Protein AF-A0A9D8Q8C0-F1 (afdb_monomer_lite)

Foldseek 3Di:
DDDDDQQDADPQWGFHAWDDDDPFWTKTFTDHPVDPDTDIDTGGDDDVPDDPVSVVVVVVVVVVLVVDDDPPRDD

Secondary structure (DSSP, 8-state):
-PPP-TT-EETTEEEEEE----SSEEEEEEEETTEEEEEEEEEE---TT--THHHHHHHHHHHHHTT--STTS--

Structure (mmCIF, N/CA/C/O backbone):
data_AF-A0A9D8Q8C0-F1
#
_entry.id   AF-A0A9D8Q8C0-F1
#
loop_
_atom_site.group_PDB
_atom_site.id
_atom_site.type_symbol
_atom_site.label_atom_id
_atom_site.label_alt_id
_atom_site.label_comp_id
_atom_site.label_asym_id
_atom_site.label_entity_id
_atom_site.label_seq_id
_atom_site.pdbx_PDB_ins_code
_atom_site.Cartn_x
_atom_site.Cartn_y
_atom_site.Cartn_z
_atom_site.occupancy
_atom_site.B_iso_or_equiv
_atom_site.auth_seq_id
_atom_site.auth_comp_id
_atom_site.auth_asym_id
_atom_site.auth_atom_id
_atom_site.pdbx_PDB_model_num
ATOM 1 N N . MET A 1 1 ? 8.176 11.737 -10.681 1.00 60.97 1 MET A N 1
ATOM 2 C CA . MET A 1 1 ? 7.100 11.557 -9.687 1.00 60.97 1 MET A CA 1
ATOM 3 C C . MET A 1 1 ? 7.641 12.006 -8.346 1.00 60.97 1 MET A C 1
ATOM 5 O O . MET A 1 1 ? 8.801 11.720 -8.065 1.00 60.97 1 MET A O 1
ATOM 9 N N . GLU A 1 2 ? 6.873 12.777 -7.584 1.00 70.19 2 GLU A N 1
ATOM 10 C CA . GLU A 1 2 ? 7.309 13.238 -6.264 1.00 70.19 2 GLU A CA 1
ATOM 11 C C . GLU A 1 2 ? 7.425 12.036 -5.317 1.00 70.19 2 GLU A C 1
ATOM 13 O O . GLU A 1 2 ? 6.616 11.108 -5.380 1.00 70.19 2 GLU A O 1
ATOM 18 N N . LYS A 1 3 ? 8.476 11.999 -4.494 1.00 84.00 3 LYS A N 1
ATOM 19 C CA . LYS A 1 3 ? 8.701 10.877 -3.580 1.00 84.00 3 LYS A CA 1
ATOM 20 C C . LYS A 1 3 ? 7.692 10.979 -2.427 1.00 84.00 3 LYS A C 1
ATOM 22 O O . LYS A 1 3 ? 7.636 12.040 -1.808 1.00 84.00 3 LYS A O 1
ATOM 27 N N . PRO A 1 4 ? 6.932 9.914 -2.108 1.00 91.75 4 PRO A N 1
ATOM 28 C CA . PRO A 1 4 ? 5.992 9.953 -0.996 1.00 91.75 4 PRO A CA 1
ATOM 29 C C . PRO A 1 4 ? 6.722 10.260 0.315 1.00 91.75 4 PRO A C 1
ATOM 31 O O . PRO A 1 4 ? 7.819 9.749 0.570 1.00 91.75 4 PRO A O 1
ATOM 34 N N . GLN A 1 5 ? 6.101 11.109 1.127 1.00 95.44 5 GLN A N 1
ATOM 35 C CA . GLN A 1 5 ? 6.580 11.532 2.437 1.00 95.44 5 GLN A CA 1
ATOM 36 C C . GLN A 1 5 ? 5.405 11.667 3.410 1.00 95.44 5 GLN A C 1
ATOM 38 O O . GLN A 1 5 ? 4.241 11.664 3.009 1.00 95.44 5 GLN A O 1
ATOM 43 N N . ALA A 1 6 ? 5.699 11.772 4.707 1.00 96.88 6 ALA A N 1
ATOM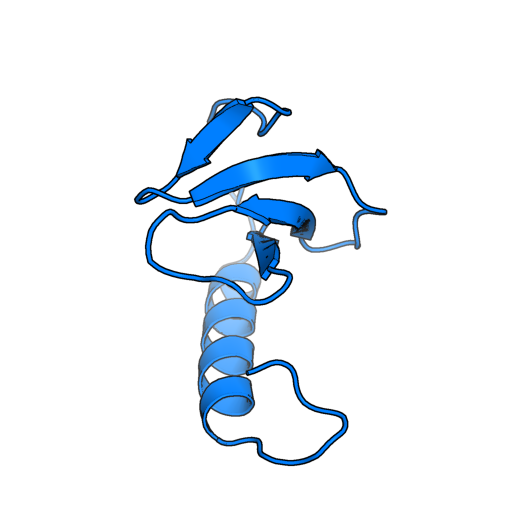 44 C CA . ALA A 1 6 ? 4.663 12.051 5.696 1.00 96.88 6 ALA A CA 1
ATOM 45 C C . ALA A 1 6 ? 3.948 13.373 5.354 1.00 96.88 6 ALA A C 1
ATOM 47 O O . ALA A 1 6 ? 4.593 14.368 5.025 1.00 96.88 6 ALA A O 1
ATOM 48 N N . GLY A 1 7 ? 2.619 13.364 5.405 1.00 97.19 7 GLY A N 1
ATOM 49 C CA . GLY A 1 7 ? 1.755 14.467 4.988 1.00 97.19 7 GLY A CA 1
ATOM 50 C C . GLY A 1 7 ? 1.351 14.450 3.511 1.00 97.19 7 GLY A C 1
ATOM 51 O O . GLY A 1 7 ? 0.441 15.189 3.144 1.00 97.19 7 GLY A O 1
ATOM 52 N N . THR A 1 8 ? 1.957 13.612 2.657 1.00 97.06 8 THR A N 1
ATOM 53 C CA . THR A 1 8 ? 1.480 13.434 1.275 1.00 97.06 8 THR A CA 1
ATOM 54 C C . THR A 1 8 ? 0.046 12.899 1.285 1.00 97.06 8 THR A C 1
ATOM 56 O O . THR A 1 8 ? -0.255 11.956 2.018 1.00 97.06 8 THR A O 1
ATOM 59 N N . VAL A 1 9 ? -0.820 13.479 0.450 1.00 96.44 9 VAL A N 1
ATOM 60 C CA . VAL A 1 9 ? -2.204 13.026 0.255 1.00 96.44 9 VAL A CA 1
ATOM 61 C C . VAL A 1 9 ? -2.332 12.358 -1.112 1.00 96.44 9 VAL A C 1
ATOM 63 O O . VAL A 1 9 ? -1.969 12.956 -2.123 1.00 96.44 9 VAL A O 1
ATOM 66 N N . ILE A 1 10 ? -2.846 11.129 -1.143 1.00 95.25 10 ILE A N 1
ATOM 67 C CA . ILE A 1 10 ? -3.088 10.343 -2.361 1.00 95.25 10 ILE A CA 1
ATOM 68 C C . ILE A 1 10 ? -4.531 9.857 -2.304 1.00 95.25 10 ILE A C 1
ATOM 70 O O . ILE A 1 10 ? -4.873 9.118 -1.388 1.00 95.25 10 ILE A O 1
ATOM 74 N N . ASP A 1 11 ? -5.378 10.290 -3.238 1.00 94.75 11 ASP A N 1
ATOM 75 C CA . ASP A 1 11 ? -6.797 9.901 -3.305 1.00 94.75 11 ASP A CA 1
ATOM 76 C C . ASP A 1 11 ? -7.541 10.019 -1.958 1.00 94.75 11 ASP A C 1
ATOM 78 O O . ASP A 1 11 ? -8.329 9.158 -1.582 1.00 94.75 11 ASP A O 1
ATOM 82 N N . GLY A 1 12 ? -7.253 11.081 -1.195 1.00 96.12 12 GLY A N 1
ATOM 83 C CA . GLY A 1 12 ? -7.838 11.332 0.130 1.00 96.12 12 GLY A CA 1
ATOM 84 C C . GLY A 1 12 ? -7.115 10.652 1.302 1.00 96.12 12 GLY A C 1
ATOM 85 O O . GLY A 1 12 ? -7.328 11.036 2.452 1.00 96.12 12 GLY A O 1
ATOM 86 N N . PHE A 1 13 ? -6.213 9.701 1.047 1.00 97.50 13 PHE A N 1
ATOM 87 C CA . PHE A 1 13 ? -5.395 9.056 2.075 1.00 97.50 13 PHE A CA 1
ATOM 88 C C . PHE A 1 13 ? -4.184 9.915 2.418 1.00 97.50 13 PHE A C 1
ATOM 90 O O . PHE A 1 13 ? -3.376 10.237 1.549 1.00 97.50 13 PHE A O 1
ATOM 97 N N . THR A 1 14 ? -4.019 10.248 3.696 1.00 97.88 14 THR A N 1
ATOM 98 C CA . THR A 1 14 ? -2.855 11.000 4.182 1.00 97.88 14 THR A CA 1
ATOM 99 C C . THR A 1 14 ? -1.806 10.040 4.720 1.00 97.88 14 THR A C 1
ATOM 101 O O . THR A 1 14 ? -2.082 9.278 5.646 1.00 97.88 14 THR A O 1
ATOM 104 N N . LEU A 1 15 ? -0.593 10.075 4.167 1.00 97.75 15 LEU A N 1
ATOM 105 C CA . LEU A 1 15 ? 0.526 9.260 4.639 1.00 97.75 15 LEU A CA 1
ATOM 106 C C . LEU A 1 15 ? 1.040 9.799 5.977 1.00 97.75 15 LEU A C 1
ATOM 108 O O . LEU A 1 15 ? 1.342 10.985 6.094 1.00 97.75 15 LEU A O 1
ATOM 112 N N . THR A 1 16 ? 1.182 8.941 6.984 1.00 97.94 16 THR A N 1
ATOM 113 C CA . THR A 1 16 ? 1.611 9.355 8.331 1.00 97.94 16 THR A CA 1
ATOM 114 C C . THR A 1 16 ? 3.023 8.895 8.668 1.00 97.94 16 THR A C 1
ATOM 116 O O . THR A 1 16 ? 3.802 9.664 9.223 1.00 97.94 16 THR A O 1
ATOM 119 N N . GLU A 1 17 ? 3.382 7.666 8.301 1.00 97.81 17 GLU A N 1
ATOM 120 C CA . GLU A 1 17 ? 4.684 7.073 8.617 1.00 97.81 17 GLU A CA 1
ATOM 121 C C . GLU A 1 17 ? 5.130 6.127 7.499 1.00 97.81 17 GLU A C 1
ATOM 123 O O . GLU A 1 17 ? 4.375 5.244 7.083 1.00 97.81 17 GLU A O 1
ATOM 128 N N . GLY A 1 18 ? 6.370 6.283 7.032 1.00 96.56 18 GLY A N 1
ATOM 129 C CA . GLY A 1 18 ? 6.991 5.340 6.105 1.00 96.56 18 GLY A CA 1
ATOM 130 C C . GLY A 1 18 ? 7.433 4.079 6.841 1.00 96.56 18 GLY A C 1
ATOM 131 O O . GLY A 1 18 ? 8.211 4.147 7.789 1.00 96.56 18 GLY A O 1
ATOM 132 N N . LEU A 1 19 ? 6.958 2.922 6.393 1.00 96.12 19 LEU A N 1
ATOM 133 C CA . LEU A 1 19 ? 7.343 1.618 6.927 1.00 96.12 19 LEU A CA 1
ATOM 134 C C . LEU A 1 19 ? 8.544 1.051 6.159 1.00 96.12 19 LEU A C 1
ATOM 136 O O . LEU A 1 19 ? 8.983 1.593 5.140 1.00 96.12 19 LEU A O 1
ATOM 140 N N . LYS A 1 20 ? 9.082 -0.081 6.631 1.00 93.50 20 LYS A N 1
ATOM 141 C CA . LYS A 1 20 ? 10.171 -0.781 5.939 1.00 93.50 20 LYS A CA 1
ATOM 142 C C . LYS A 1 20 ? 9.737 -1.135 4.512 1.00 93.50 20 LYS A C 1
ATOM 144 O O . LYS A 1 20 ? 8.823 -1.935 4.320 1.00 93.50 20 LYS A O 1
ATOM 149 N N . ALA A 1 21 ? 10.409 -0.544 3.528 1.00 86.62 21 ALA A N 1
ATOM 150 C CA . ALA A 1 21 ? 10.146 -0.812 2.121 1.00 86.62 21 ALA A CA 1
ATOM 151 C C . ALA A 1 21 ? 10.526 -2.253 1.745 1.00 86.62 21 ALA A C 1
ATOM 153 O O . ALA A 1 21 ? 11.470 -2.832 2.295 1.00 86.62 21 ALA A O 1
ATOM 154 N N . GLY A 1 22 ? 9.783 -2.811 0.791 1.00 86.75 22 GLY A N 1
ATOM 155 C CA . GLY A 1 22 ? 10.152 -4.042 0.098 1.00 86.75 22 GLY A CA 1
ATOM 156 C C . GLY A 1 22 ? 10.946 -3.743 -1.175 1.00 86.75 22 GLY A C 1
ATOM 157 O O . GLY A 1 22 ? 11.234 -2.590 -1.486 1.00 86.75 22 GLY A O 1
ATOM 158 N N . GLY A 1 23 ? 11.261 -4.786 -1.948 1.00 89.31 23 GLY A N 1
ATOM 159 C CA . GLY A 1 23 ? 11.959 -4.627 -3.232 1.00 89.31 23 GLY A CA 1
ATOM 160 C C . GLY A 1 23 ? 11.116 -3.963 -4.329 1.00 89.31 23 GLY A C 1
ATOM 161 O O . GLY A 1 23 ? 11.673 -3.319 -5.206 1.00 89.31 23 GLY A O 1
ATOM 162 N N . MET A 1 24 ? 9.785 -4.085 -4.256 1.00 91.69 24 MET A N 1
ATOM 163 C CA . MET A 1 24 ? 8.863 -3.679 -5.332 1.00 91.69 24 MET A CA 1
ATOM 164 C C . MET A 1 24 ? 7.949 -2.503 -4.964 1.00 91.69 24 MET A C 1
ATOM 166 O O . MET A 1 24 ? 7.218 -2.000 -5.813 1.00 91.69 24 MET A O 1
ATOM 170 N N . ALA A 1 25 ? 7.924 -2.100 -3.692 1.00 93.88 25 ALA A N 1
ATOM 171 C CA . ALA A 1 25 ? 7.016 -1.071 -3.203 1.00 93.88 25 ALA A CA 1
ATOM 172 C C . ALA A 1 25 ? 7.510 -0.448 -1.894 1.00 93.88 25 ALA A C 1
ATOM 174 O O . ALA A 1 25 ? 8.154 -1.107 -1.068 1.00 93.88 25 ALA A O 1
ATOM 175 N N . THR A 1 26 ? 7.103 0.798 -1.661 1.00 95.12 26 THR A N 1
ATOM 176 C CA . THR A 1 26 ? 7.082 1.369 -0.309 1.00 95.12 26 THR A CA 1
ATOM 177 C C . THR A 1 26 ? 5.770 1.033 0.385 1.00 95.12 26 THR A C 1
ATOM 179 O O . THR A 1 26 ? 4.724 0.901 -0.253 1.00 95.12 26 THR A O 1
ATOM 182 N N . LEU A 1 27 ? 5.840 0.889 1.705 1.00 95.81 27 LEU A N 1
ATOM 183 C CA . LEU A 1 27 ? 4.685 0.696 2.569 1.00 95.81 27 LEU A CA 1
ATOM 184 C C . LEU A 1 27 ? 4.568 1.904 3.489 1.00 95.81 27 LEU A C 1
ATOM 186 O O . LEU A 1 27 ? 5.578 2.387 3.998 1.00 95.81 27 LEU A O 1
ATOM 190 N N . TRP A 1 28 ? 3.348 2.368 3.710 1.00 97.56 28 TRP A N 1
ATOM 191 C CA . TRP A 1 28 ? 3.078 3.557 4.510 1.00 97.56 28 TRP A CA 1
ATOM 192 C C . TRP A 1 28 ? 1.905 3.314 5.436 1.00 97.56 28 TRP A C 1
ATOM 194 O O . TRP A 1 28 ? 0.894 2.774 5.001 1.00 97.56 28 TRP A O 1
ATOM 204 N N . ARG A 1 29 ? 1.996 3.764 6.687 1.00 97.69 29 ARG A N 1
ATOM 205 C CA . ARG A 1 29 ? 0.783 4.015 7.467 1.00 97.69 29 ARG A CA 1
ATOM 206 C C . ARG A 1 29 ? 0.047 5.195 6.854 1.00 97.69 29 ARG A C 1
ATOM 208 O O . ARG A 1 29 ? 0.681 6.160 6.420 1.00 97.69 29 ARG A O 1
ATOM 215 N N . ALA A 1 30 ? -1.276 5.121 6.852 1.00 97.88 30 ALA A N 1
ATOM 216 C CA . ALA A 1 30 ? -2.118 6.195 6.355 1.00 97.88 30 ALA A CA 1
ATOM 217 C C . ALA A 1 30 ? -3.360 6.390 7.228 1.00 97.88 30 ALA A C 1
ATOM 219 O O . ALA A 1 30 ? -3.717 5.527 8.033 1.00 97.88 30 ALA A O 1
ATOM 220 N N . THR A 1 31 ? -4.012 7.533 7.053 1.00 97.88 31 THR A N 1
ATOM 221 C CA . THR A 1 31 ? -5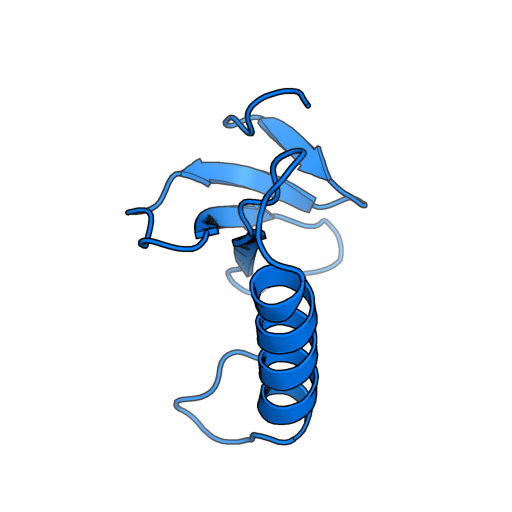.333 7.837 7.611 1.00 97.88 31 THR A CA 1
ATOM 222 C C . THR A 1 31 ? -6.268 8.307 6.501 1.00 97.88 31 THR A C 1
ATOM 224 O O . THR A 1 31 ? -5.822 8.889 5.510 1.00 97.88 31 THR A O 1
ATOM 227 N N . HIS A 1 32 ? -7.565 8.054 6.667 1.00 97.38 32 HIS A N 1
ATOM 228 C CA . HIS A 1 32 ? -8.622 8.552 5.791 1.00 97.38 32 HIS A CA 1
ATOM 229 C C . HIS A 1 32 ? -9.829 8.951 6.658 1.00 97.38 32 HIS A C 1
ATOM 231 O O . HIS A 1 32 ? -10.120 8.225 7.608 1.00 97.38 32 HIS A O 1
ATOM 237 N N . PRO A 1 33 ? -10.528 10.072 6.388 1.00 96.31 33 PRO A N 1
ATOM 238 C CA . PRO A 1 33 ? -11.646 10.527 7.226 1.00 96.31 33 PRO A CA 1
ATOM 239 C C . PRO A 1 33 ? -12.773 9.499 7.384 1.00 96.31 33 PRO A C 1
ATOM 241 O O . PRO A 1 33 ? -13.388 9.424 8.444 1.00 96.31 33 PRO A O 1
ATOM 244 N N . ASP A 1 34 ? -12.999 8.693 6.346 1.00 96.81 34 ASP A N 1
ATOM 245 C CA . ASP A 1 34 ? -14.064 7.684 6.321 1.00 96.81 34 ASP A CA 1
ATOM 246 C C . ASP A 1 34 ? -13.636 6.319 6.893 1.00 96.81 34 ASP A C 1
ATOM 248 O O . ASP A 1 34 ? -14.460 5.416 7.005 1.00 96.81 34 ASP A O 1
ATOM 252 N N . GLU A 1 35 ? -12.365 6.154 7.276 1.00 94.62 35 GLU A N 1
ATOM 253 C CA . GLU A 1 35 ? -11.821 4.882 7.759 1.00 94.62 35 GLU A CA 1
ATOM 254 C C . GLU A 1 35 ? -11.291 5.013 9.18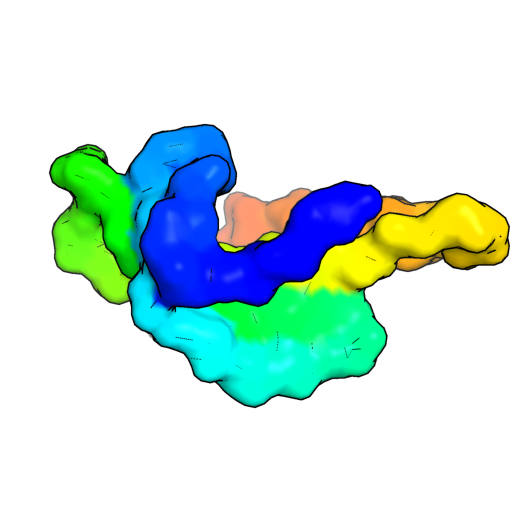5 1.00 94.62 35 GLU A C 1
ATOM 256 O O . GLU A 1 35 ? -10.341 5.743 9.467 1.00 94.62 35 GLU A O 1
ATOM 261 N N . THR A 1 36 ? -11.872 4.247 10.106 1.00 93.38 36 THR A N 1
ATOM 262 C CA . THR A 1 36 ? -11.439 4.238 11.512 1.00 93.38 36 THR A CA 1
ATOM 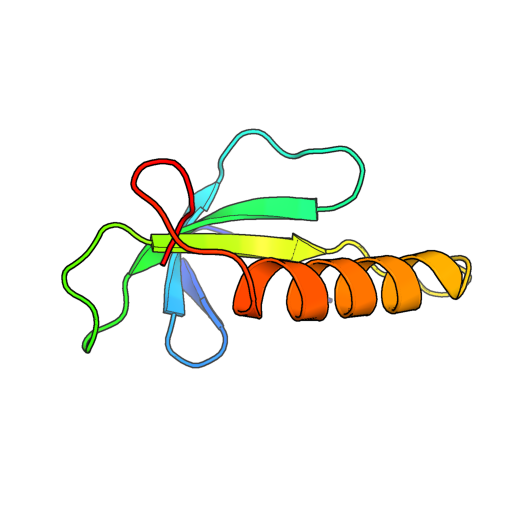263 C C . THR A 1 36 ? -10.401 3.157 11.812 1.00 93.38 36 THR A C 1
ATOM 265 O O . THR A 1 36 ? -9.783 3.167 12.877 1.00 93.38 36 THR A O 1
ATOM 268 N N . ALA A 1 37 ? -10.244 2.178 10.919 1.00 92.38 37 ALA A N 1
ATOM 269 C CA . ALA A 1 37 ? -9.289 1.092 11.093 1.00 92.38 37 ALA A CA 1
ATOM 270 C C . ALA A 1 37 ? -7.859 1.545 10.741 1.00 92.38 37 ALA A C 1
ATOM 272 O O . ALA A 1 37 ? -7.680 2.445 9.922 1.00 92.38 37 ALA A O 1
ATOM 273 N N . PRO A 1 38 ? -6.814 0.922 11.315 1.00 93.75 38 PRO A N 1
ATOM 274 C CA . PRO A 1 38 ? -5.443 1.175 10.886 1.00 93.75 38 PRO A CA 1
ATOM 275 C C . PRO A 1 38 ? -5.245 0.803 9.412 1.00 93.75 38 PRO A C 1
ATOM 277 O O . PRO A 1 38 ? -5.501 -0.336 9.026 1.00 93.75 38 PRO A O 1
ATOM 280 N N . LEU A 1 39 ? -4.730 1.741 8.616 1.00 96.12 39 LEU A N 1
ATOM 281 C CA . LEU A 1 39 ? -4.498 1.545 7.186 1.00 96.12 39 LEU A CA 1
ATOM 282 C C . LEU A 1 39 ? -3.011 1.418 6.860 1.00 96.12 39 LEU A C 1
ATOM 284 O O . LEU A 1 39 ? -2.156 2.073 7.468 1.00 96.12 39 LEU A O 1
ATOM 288 N N . VAL A 1 40 ? -2.722 0.612 5.837 1.00 95.62 40 VAL A N 1
ATOM 289 C CA . VAL A 1 40 ? -1.416 0.559 5.177 1.00 95.62 40 VAL A CA 1
ATOM 290 C C . VAL A 1 40 ? -1.604 0.779 3.680 1.00 95.62 40 VAL A C 1
ATOM 292 O O . VAL A 1 40 ? -2.326 0.026 3.032 1.00 95.62 40 VAL A O 1
ATOM 295 N N . LEU A 1 41 ? -0.918 1.774 3.120 1.00 95.88 41 LEU A N 1
ATOM 296 C CA . LEU A 1 41 ? -0.825 1.991 1.679 1.00 95.88 41 LEU A CA 1
ATOM 297 C C . LEU A 1 41 ? 0.426 1.302 1.123 1.00 95.88 41 LEU A C 1
ATOM 299 O O . LEU A 1 41 ? 1.537 1.522 1.610 1.00 95.88 41 LEU A O 1
ATOM 303 N N . LYS A 1 42 ? 0.247 0.499 0.069 1.00 94.81 42 LYS A N 1
ATOM 304 C CA . LYS A 1 42 ? 1.335 -0.065 -0.742 1.00 94.81 42 LYS A CA 1
ATOM 305 C C . LYS A 1 42 ? 1.483 0.759 -2.015 1.00 94.81 42 LYS A C 1
ATOM 307 O O . LYS A 1 42 ? 0.586 0.755 -2.851 1.00 94.81 42 LYS A O 1
ATOM 312 N N . ILE A 1 43 ? 2.625 1.422 -2.172 1.00 93.38 43 ILE A N 1
ATOM 313 C CA . ILE A 1 43 ? 2.931 2.263 -3.335 1.00 93.38 43 ILE A CA 1
ATOM 314 C C . ILE A 1 43 ? 4.019 1.557 -4.160 1.00 93.38 43 ILE A C 1
ATOM 316 O O . ILE A 1 43 ? 5.172 1.525 -3.708 1.00 93.38 43 ILE A O 1
ATOM 320 N N . PRO A 1 44 ? 3.675 0.948 -5.313 1.00 92.88 44 PRO A N 1
ATOM 321 C CA . PRO A 1 44 ? 4.625 0.214 -6.144 1.00 92.88 44 PRO A CA 1
ATOM 322 C C . PRO A 1 44 ? 5.655 1.138 -6.801 1.00 92.88 44 PRO A C 1
ATOM 324 O O . PRO A 1 44 ? 5.413 2.327 -7.016 1.00 92.88 44 PRO A O 1
ATOM 327 N N . PHE A 1 45 ? 6.815 0.576 -7.125 1.00 90.75 45 PHE A N 1
ATOM 328 C CA . PHE A 1 45 ? 7.835 1.253 -7.915 1.00 90.75 45 PHE A CA 1
ATOM 329 C C . PHE A 1 45 ? 7.593 1.003 -9.400 1.00 90.75 45 PHE A C 1
ATOM 331 O O . PHE A 1 45 ? 7.640 -0.141 -9.841 1.00 90.75 45 PHE A O 1
ATOM 338 N N . PHE A 1 46 ? 7.369 2.076 -10.156 1.00 89.62 46 PHE A N 1
ATOM 339 C CA . PHE A 1 46 ? 7.303 2.042 -11.613 1.00 89.62 46 PHE A CA 1
ATOM 340 C C . PHE A 1 46 ? 8.188 3.151 -12.177 1.00 89.62 46 PHE A C 1
ATOM 342 O O . PHE A 1 46 ? 7.961 4.335 -11.907 1.00 89.62 46 PHE A O 1
ATOM 349 N N . HIS A 1 47 ? 9.192 2.771 -12.959 1.00 89.12 47 HIS A N 1
ATOM 350 C CA . HIS A 1 47 ? 10.110 3.686 -13.622 1.00 89.12 47 HIS A CA 1
ATOM 351 C C . HIS A 1 47 ? 10.037 3.531 -15.145 1.00 89.12 47 HIS A C 1
ATOM 353 O O . HIS A 1 47 ? 9.723 2.455 -15.658 1.00 89.12 47 HIS A O 1
ATOM 359 N N . PRO A 1 48 ? 10.340 4.597 -15.905 1.00 89.25 48 PRO A N 1
ATOM 360 C CA . PRO A 1 48 ? 10.474 4.490 -17.350 1.00 89.25 48 PRO A CA 1
ATOM 361 C C . PRO A 1 48 ? 11.520 3.436 -17.732 1.00 89.25 48 PRO A C 1
ATOM 363 O O . PRO A 1 48 ? 12.670 3.525 -17.311 1.00 89.25 48 PRO A O 1
ATOM 366 N N . GLY A 1 49 ? 11.115 2.466 -18.553 1.00 90.75 49 GLY A N 1
ATOM 367 C CA . GLY A 1 49 ? 11.974 1.361 -18.984 1.00 90.75 49 GLY A CA 1
ATOM 368 C C . GLY A 1 49 ? 11.928 0.121 -18.088 1.00 90.75 49 GLY A C 1
ATOM 369 O O . GLY A 1 49 ? 12.561 -0.870 -18.445 1.00 90.75 49 GLY A O 1
ATOM 370 N N . ASP A 1 50 ? 11.176 0.146 -16.980 1.00 90.38 50 ASP A N 1
ATOM 371 C CA . ASP A 1 50 ? 10.896 -1.064 -16.203 1.00 90.38 50 ASP A CA 1
ATOM 372 C C . ASP A 1 50 ? 10.107 -2.076 -17.046 1.00 90.38 50 ASP A C 1
ATOM 374 O O . ASP A 1 50 ? 9.315 -1.722 -17.928 1.00 90.38 50 ASP A O 1
ATOM 378 N N . ASP A 1 51 ? 10.322 -3.358 -16.754 1.00 92.25 51 ASP A N 1
ATOM 379 C CA . ASP A 1 51 ? 9.611 -4.442 -17.416 1.00 92.25 51 ASP A CA 1
ATOM 380 C C . ASP A 1 51 ? 8.105 -4.380 -17.103 1.00 92.25 51 ASP A C 1
ATOM 382 O O . ASP A 1 51 ? 7.687 -4.173 -15.959 1.00 92.25 51 ASP A O 1
ATOM 386 N N . VAL A 1 52 ? 7.276 -4.604 -18.126 1.00 93.00 52 VAL A N 1
ATOM 387 C CA . VAL A 1 52 ? 5.807 -4.553 -18.024 1.00 93.00 52 VAL A CA 1
ATOM 388 C C . VAL A 1 52 ? 5.270 -5.541 -16.979 1.00 93.00 52 VAL A C 1
ATOM 390 O O . VAL A 1 52 ? 4.216 -5.301 -16.384 1.00 93.00 52 VAL A O 1
ATOM 393 N N . SER A 1 53 ? 6.005 -6.620 -16.689 1.00 92.62 53 SER A N 1
ATOM 394 C CA . SER A 1 53 ? 5.663 -7.576 -15.635 1.00 92.62 53 SER A CA 1
ATOM 395 C C . SER A 1 53 ? 5.546 -6.948 -14.246 1.00 92.62 53 SER A C 1
ATOM 397 O O . SER A 1 53 ? 4.794 -7.478 -13.434 1.00 92.62 53 SER A O 1
ATOM 399 N N . ALA A 1 54 ? 6.197 -5.812 -13.965 1.00 91.38 54 ALA A N 1
ATOM 400 C CA . ALA A 1 54 ? 6.037 -5.115 -12.689 1.00 91.38 54 ALA A CA 1
ATOM 401 C C . ALA A 1 54 ? 4.593 -4.625 -12.492 1.00 91.38 54 ALA A C 1
ATOM 403 O O . ALA A 1 54 ? 4.005 -4.814 -11.425 1.00 91.38 54 ALA A O 1
ATOM 404 N N . ILE A 1 55 ? 4.002 -4.041 -13.539 1.00 93.00 55 ILE A N 1
ATOM 405 C CA . ILE A 1 55 ? 2.615 -3.558 -13.515 1.00 93.00 55 ILE A CA 1
ATOM 406 C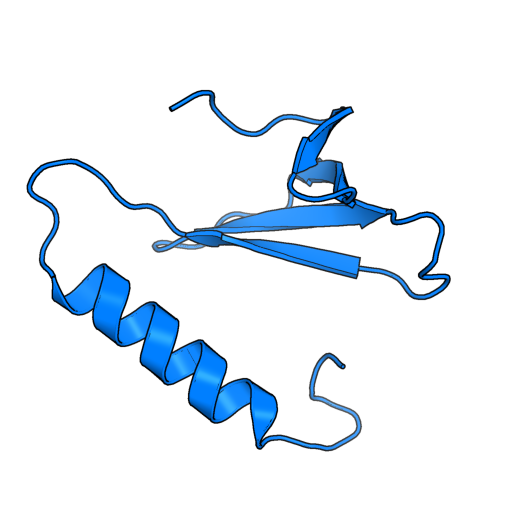 C . ILE A 1 55 ? 1.654 -4.749 -13.515 1.00 93.00 55 ILE A C 1
ATOM 408 O O . ILE A 1 55 ? 0.768 -4.818 -12.665 1.00 93.00 55 ILE A O 1
ATOM 412 N N . LEU A 1 56 ? 1.867 -5.726 -14.404 1.00 95.31 56 LEU A N 1
ATOM 413 C CA . LEU A 1 56 ? 1.006 -6.913 -14.487 1.00 95.31 56 LEU A CA 1
ATOM 414 C C . LEU A 1 56 ? 1.017 -7.731 -13.189 1.00 95.31 56 LEU A C 1
ATOM 416 O O . LEU A 1 56 ? -0.021 -8.230 -12.760 1.00 95.31 56 LEU A O 1
ATOM 420 N N . GLY A 1 57 ? 2.179 -7.855 -12.543 1.00 94.00 57 GLY A N 1
ATOM 421 C CA . GLY A 1 57 ? 2.324 -8.518 -11.252 1.00 94.00 57 GLY A CA 1
ATOM 422 C C . GLY A 1 57 ? 1.548 -7.796 -10.154 1.00 94.00 57 GLY A C 1
ATOM 423 O O . GLY A 1 57 ? 0.805 -8.438 -9.415 1.00 94.00 57 GLY A O 1
ATOM 424 N N . TYR A 1 58 ? 1.642 -6.464 -10.093 1.00 94.44 58 TYR A N 1
ATOM 425 C CA . TYR A 1 58 ? 0.855 -5.664 -9.152 1.00 94.44 58 TYR A CA 1
ATOM 426 C C . TYR A 1 58 ? -0.657 -5.840 -9.364 1.00 94.44 58 TYR A C 1
ATOM 428 O O . TYR A 1 58 ? -1.393 -6.056 -8.398 1.00 94.44 58 TYR A O 1
ATOM 436 N N . GLU A 1 59 ? -1.130 -5.798 -10.612 1.00 94.94 59 GLU A N 1
ATOM 437 C CA . GLU A 1 59 ? -2.548 -6.010 -10.921 1.00 94.94 59 GLU A CA 1
ATOM 438 C C . GLU A 1 59 ? -3.012 -7.421 -10.541 1.00 94.94 59 GLU A C 1
ATOM 440 O O . GLU A 1 59 ? -4.062 -7.581 -9.913 1.00 94.94 59 GLU A O 1
ATOM 445 N N . ALA A 1 60 ? -2.214 -8.447 -10.852 1.00 96.88 60 ALA A N 1
ATOM 446 C CA . ALA A 1 60 ? -2.511 -9.826 -10.478 1.00 96.88 60 ALA A CA 1
ATOM 447 C C . ALA A 1 60 ? -2.588 -10.004 -8.951 1.00 96.88 60 ALA A C 1
ATOM 449 O O . ALA A 1 60 ? -3.534 -10.617 -8.451 1.00 96.88 60 ALA A O 1
ATOM 450 N N . GLU A 1 61 ? -1.644 -9.431 -8.196 1.00 95.00 61 GLU A N 1
ATOM 451 C CA . GLU A 1 61 ? -1.667 -9.430 -6.729 1.00 95.00 61 GLU A CA 1
ATOM 452 C C . GLU A 1 61 ? -2.937 -8.767 -6.180 1.00 95.00 61 GLU A C 1
ATOM 454 O O . GLU A 1 61 ? -3.588 -9.323 -5.292 1.00 95.00 61 GLU A O 1
ATOM 459 N N . ALA A 1 62 ? -3.327 -7.610 -6.727 1.00 93.69 62 ALA A N 1
ATOM 460 C CA . ALA A 1 62 ? -4.527 -6.892 -6.306 1.00 93.69 62 ALA A CA 1
ATOM 461 C C . ALA A 1 62 ? -5.813 -7.687 -6.596 1.00 93.69 62 ALA A C 1
ATOM 463 O O . ALA A 1 62 ? -6.730 -7.712 -5.771 1.00 93.69 62 ALA A O 1
ATOM 464 N N . LEU A 1 63 ? -5.885 -8.371 -7.743 1.00 95.81 63 LEU A N 1
ATOM 465 C CA . LEU A 1 63 ? -7.014 -9.238 -8.094 1.00 95.81 63 LEU A CA 1
ATOM 466 C C . LEU A 1 63 ? -7.122 -10.448 -7.158 1.00 95.81 63 LEU A C 1
ATOM 468 O O . LEU A 1 63 ? -8.228 -10.789 -6.728 1.00 95.81 63 LEU A O 1
ATOM 472 N N . ILE A 1 64 ? -5.991 -11.073 -6.812 1.00 96.06 64 ILE A N 1
ATOM 473 C CA . ILE A 1 64 ? -5.948 -12.189 -5.860 1.00 96.06 64 ILE A CA 1
ATOM 474 C C . ILE A 1 64 ? -6.364 -11.711 -4.467 1.00 96.06 64 ILE A C 1
ATOM 476 O O . ILE A 1 64 ? -7.254 -12.312 -3.869 1.00 96.06 64 ILE A O 1
ATOM 480 N N . HIS A 1 65 ? -5.777 -10.618 -3.960 1.00 94.88 65 HIS A N 1
ATOM 481 C CA . HIS A 1 65 ? -6.047 -10.104 -2.610 1.00 94.88 65 HIS A CA 1
ATOM 482 C C . HIS A 1 65 ? -7.536 -9.817 -2.389 1.00 94.88 65 HIS A C 1
ATOM 484 O O . HIS A 1 65 ? -8.088 -10.255 -1.384 1.00 94.88 65 HIS A O 1
ATOM 490 N N . ARG A 1 66 ? -8.227 -9.226 -3.375 1.00 93.75 66 ARG A N 1
ATOM 491 C CA . ARG A 1 66 ? -9.686 -8.983 -3.339 1.00 93.75 66 ARG A CA 1
ATOM 492 C C . ARG A 1 66 ? -10.541 -10.247 -3.190 1.00 93.75 66 ARG A C 1
ATOM 494 O O . ARG A 1 66 ? -11.729 -10.154 -2.886 1.00 93.75 66 ARG A O 1
ATOM 501 N N . ARG A 1 67 ? -9.986 -11.428 -3.471 1.00 95.88 67 ARG A N 1
ATOM 502 C CA . ARG A 1 67 ? -10.664 -12.727 -3.337 1.00 95.88 67 ARG A CA 1
ATOM 503 C C . ARG A 1 67 ? -10.337 -13.452 -2.038 1.00 95.88 67 ARG A C 1
ATOM 505 O O . ARG A 1 67 ? -11.008 -14.436 -1.731 1.00 95.88 67 ARG A O 1
ATOM 512 N N . LEU A 1 68 ? -9.333 -12.995 -1.297 1.00 96.31 68 LEU A N 1
ATOM 513 C CA . LEU A 1 68 ? -8.941 -13.598 -0.033 1.00 96.31 68 LEU A CA 1
ATOM 514 C C . LEU A 1 68 ? -9.809 -13.062 1.108 1.00 96.31 68 LEU A C 1
ATOM 516 O O . LEU A 1 68 ? -10.178 -11.893 1.144 1.00 96.31 68 LEU A O 1
ATOM 520 N N . ALA A 1 69 ? -10.112 -13.933 2.066 1.00 95.31 69 ALA A N 1
ATOM 521 C CA . ALA A 1 69 ? -10.826 -13.584 3.285 1.00 95.31 69 ALA A CA 1
ATOM 522 C C . ALA A 1 69 ? -10.271 -14.395 4.459 1.00 95.31 69 ALA A C 1
ATOM 524 O O . ALA A 1 69 ? -9.791 -15.515 4.282 1.00 95.31 69 ALA A O 1
ATOM 525 N N . GLY A 1 70 ? -10.349 -13.835 5.666 1.00 94.88 70 GLY A N 1
ATOM 526 C CA . GLY A 1 70 ? -9.937 -14.509 6.895 1.00 94.88 70 GLY A CA 1
ATOM 527 C C . GLY A 1 70 ? -9.218 -13.581 7.874 1.00 94.88 70 GLY A C 1
ATOM 528 O O . GLY A 1 70 ? -8.929 -12.433 7.545 1.00 94.88 70 GLY A O 1
ATOM 529 N N . PRO A 1 71 ? -8.904 -14.070 9.084 1.00 95.25 71 PRO A N 1
ATOM 530 C CA . PRO A 1 71 ? -8.307 -13.259 10.150 1.00 95.25 71 PRO A CA 1
ATOM 531 C C . PRO A 1 71 ? -6.881 -12.777 9.845 1.00 95.25 71 PRO A C 1
ATOM 533 O O . PRO A 1 71 ? -6.401 -11.848 10.484 1.00 95.25 71 PRO A O 1
ATOM 536 N N . HIS A 1 72 ? -6.200 -13.402 8.883 1.00 93.81 72 HIS A N 1
ATOM 537 C CA . HIS A 1 72 ? -4.824 -13.072 8.500 1.00 93.81 72 HIS A CA 1
ATOM 538 C C . HIS A 1 72 ? -4.733 -12.232 7.219 1.00 93.81 72 HIS A C 1
ATOM 540 O O . HIS A 1 72 ? -3.632 -11.946 6.756 1.00 93.81 72 HIS A O 1
ATOM 546 N N . VAL A 1 73 ? -5.874 -11.857 6.633 1.00 93.31 73 VAL A N 1
ATOM 547 C CA . VAL A 1 73 ? -5.938 -11.082 5.39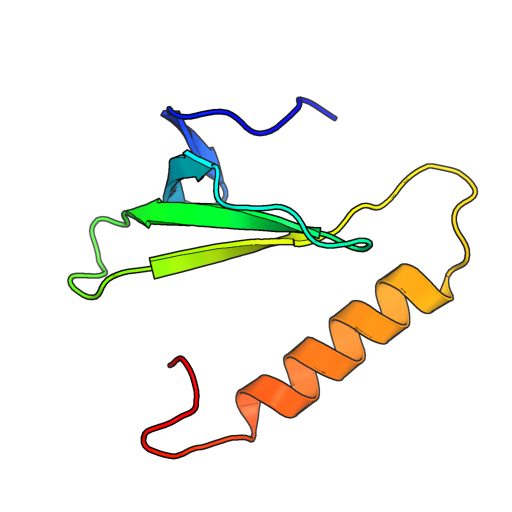2 1.00 93.31 73 VAL A CA 1
ATOM 548 C C . VAL A 1 73 ? -6.316 -9.639 5.738 1.00 93.31 73 VAL A C 1
ATOM 550 O O . VAL A 1 73 ? -7.349 -9.438 6.382 1.00 93.31 73 VAL A O 1
ATOM 553 N N . PRO A 1 74 ? -5.520 -8.631 5.332 1.00 89.56 74 PRO A N 1
ATOM 554 C CA . PRO A 1 74 ? -5.919 -7.229 5.440 1.00 89.56 74 PRO A CA 1
ATOM 555 C C . PRO A 1 74 ? -7.231 -6.989 4.684 1.00 89.56 74 PRO A C 1
ATOM 557 O O . PRO A 1 74 ? -7.369 -7.480 3.560 1.00 89.56 74 PRO A O 1
ATOM 560 N N . ARG A 1 75 ? -8.178 -6.277 5.304 1.00 82.81 75 ARG A N 1
ATOM 561 C CA . ARG A 1 75 ? -9.446 -5.893 4.666 1.00 82.81 75 ARG A CA 1
ATOM 562 C C . ARG A 1 75 ? -9.309 -4.594 3.896 1.00 82.81 75 ARG A C 1
ATOM 564 O O . ARG A 1 75 ? -8.518 -3.746 4.362 1.00 82.81 75 ARG A O 1
#

pLDDT: mean 93.31, std 5.64, range [60.97, 97.94]

Sequence (75 aa):
MEKPQAGTVIDGFTLTEGLKAGGMATLWRATHPDETAPLVLKIPFFHPGDDVSAILGYEAEALIHRRLAGPHVPR

Radius of gyration: 13.57 Å; chains: 1; bounding box: 26×29×30 Å